Protein AF-A0A517Q1R2-F1 (afdb_monomer_lite)

InterPro domains:
  IPR011453 Domain of unknown function DUF1559 [PF07596] (28-71)
  IPR045584 Pilin-like [SSF54523] (9-63)

Organism: NCBI:txid2527978

Structure (mmCIF, N/CA/C/O backbone):
data_AF-A0A517Q1R2-F1
#
_entry.id   AF-A0A517Q1R2-F1
#
loop_
_atom_site.group_PDB
_atom_site.id
_atom_site.type_symbol
_atom_site.label_atom_id
_atom_site.label_alt_id
_atom_site.label_comp_id
_atom_site.label_asym_id
_atom_site.label_entity_id
_atom_site.label_seq_id
_atom_site.pdbx_PDB_ins_code
_atom_site.Cartn_x
_atom_site.Cartn_y
_atom_site.Cartn_z
_atom_site.occupancy
_atom_site.B_iso_or_equiv
_atom_site.auth_seq_id
_atom_site.auth_comp_id
_atom_site.auth_asym_id
_atom_site.auth_atom_id
_atom_site.pdbx_PDB_model_num
ATOM 1 N N . MET A 1 1 ? -33.154 20.818 36.394 1.00 55.25 1 MET A N 1
ATOM 2 C CA . MET A 1 1 ? -33.370 19.750 35.391 1.00 55.25 1 MET A CA 1
ATOM 3 C C . MET A 1 1 ? -32.282 19.833 34.312 1.00 55.25 1 MET A C 1
ATOM 5 O O . MET A 1 1 ? -32.587 20.144 33.172 1.00 55.25 1 MET A O 1
ATOM 9 N N . ASN A 1 2 ? -30.994 19.629 34.652 1.00 64.81 2 ASN A N 1
ATOM 10 C CA . ASN A 1 2 ? -29.885 20.024 33.751 1.00 64.81 2 ASN A CA 1
ATOM 11 C C . ASN A 1 2 ? -28.855 18.899 33.473 1.00 64.81 2 ASN A C 1
ATOM 13 O O . ASN A 1 2 ? -27.840 19.147 32.829 1.00 64.81 2 ASN A O 1
ATOM 17 N N . GLY A 1 3 ? -29.101 17.664 33.931 1.00 73.06 3 GLY A N 1
ATOM 18 C CA . GLY A 1 3 ? -28.153 16.541 33.809 1.00 73.06 3 GLY A CA 1
ATOM 19 C C . GLY A 1 3 ? -28.109 15.855 32.435 1.00 73.06 3 GLY A C 1
ATOM 20 O O . GLY A 1 3 ? -27.130 15.195 32.104 1.00 73.06 3 GLY A O 1
ATOM 21 N N . GLN A 1 4 ? -29.130 16.043 31.597 1.00 73.19 4 GLN A N 1
ATOM 22 C CA . GLN A 1 4 ? -29.270 15.333 30.315 1.00 73.19 4 GLN A CA 1
ATOM 23 C C . GLN A 1 4 ? -28.294 15.809 29.222 1.00 73.19 4 GLN A C 1
ATOM 25 O O . GLN A 1 4 ? -28.036 15.083 28.260 1.00 73.19 4 GLN A O 1
ATOM 30 N N . ARG A 1 5 ? -27.719 17.013 29.371 1.00 73.69 5 ARG A N 1
ATOM 31 C CA . ARG A 1 5 ? -26.812 17.619 28.376 1.00 73.69 5 ARG A CA 1
ATOM 32 C C . ARG A 1 5 ? -25.515 16.815 28.231 1.00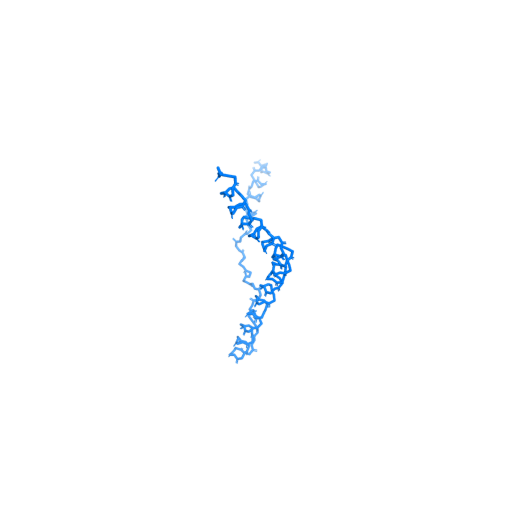 73.69 5 ARG A C 1
ATOM 34 O O . ARG A 1 5 ? -25.062 16.580 27.119 1.00 73.69 5 ARG A O 1
ATOM 41 N N . TRP A 1 6 ? -24.972 16.334 29.347 1.00 83.31 6 TRP A N 1
ATOM 42 C CA . TRP A 1 6 ? -23.729 15.557 29.391 1.00 83.31 6 TRP A CA 1
ATOM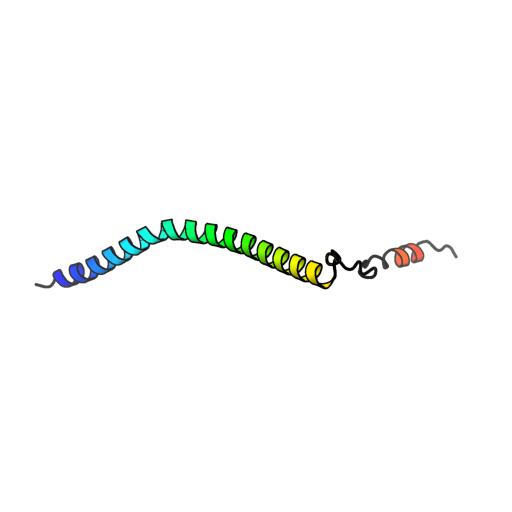 43 C C . TRP A 1 6 ? -23.901 14.159 28.798 1.00 83.31 6 TRP A C 1
ATOM 45 O O . TRP A 1 6 ? -23.044 13.689 28.060 1.00 83.31 6 TRP A O 1
ATOM 55 N N . ILE A 1 7 ? -25.046 13.529 29.063 1.00 90.06 7 ILE A N 1
ATOM 56 C CA . ILE A 1 7 ? -25.396 12.203 28.535 1.00 90.06 7 ILE A CA 1
ATOM 57 C C . ILE A 1 7 ? -25.553 12.240 27.015 1.00 90.06 7 ILE A C 1
ATOM 59 O O . ILE A 1 7 ? -25.034 11.375 26.315 1.00 90.06 7 ILE A O 1
ATOM 63 N N . THR A 1 8 ? -26.212 13.279 26.503 1.00 86.00 8 THR A N 1
ATOM 64 C CA . THR A 1 8 ? -26.453 13.434 25.063 1.00 86.00 8 THR A CA 1
ATOM 65 C C . THR A 1 8 ? -25.151 13.653 24.287 1.00 86.00 8 THR A C 1
ATOM 67 O O . THR A 1 8 ? -24.977 13.109 23.203 1.00 86.00 8 THR A O 1
ATOM 70 N N . LEU A 1 9 ? -24.203 14.409 24.846 1.00 90.06 9 LEU A N 1
ATOM 71 C CA . LEU A 1 9 ? -22.891 14.611 24.222 1.00 90.06 9 LEU A CA 1
ATOM 72 C C . LEU A 1 9 ? -21.965 13.397 24.418 1.00 90.06 9 LEU A C 1
ATOM 74 O O . LEU A 1 9 ? -21.208 13.045 23.516 1.00 90.06 9 LEU A O 1
ATOM 78 N N . GLY A 1 10 ? -22.061 12.717 25.564 1.00 91.94 10 GLY A N 1
ATOM 79 C CA . GLY A 1 10 ? -21.254 11.540 25.884 1.00 91.94 10 GLY A CA 1
ATOM 80 C C . GLY A 1 10 ? -21.568 10.327 25.008 1.00 91.94 10 GLY A C 1
ATOM 81 O O . GLY A 1 10 ? -20.647 9.647 24.559 1.00 91.94 10 GLY A O 1
ATOM 82 N N . VAL A 1 11 ? -22.846 10.076 24.699 1.00 92.94 11 VAL A N 1
ATOM 83 C CA . VAL A 1 11 ? -23.233 8.930 23.856 1.00 92.94 11 VAL A CA 1
ATOM 84 C C . VAL A 1 11 ? -22.715 9.063 22.421 1.00 92.94 11 VAL A C 1
ATOM 86 O O . VAL A 1 11 ? -22.290 8.076 21.826 1.00 92.94 11 VAL A O 1
ATOM 89 N N . VAL A 1 12 ? -22.670 10.284 21.881 1.00 93.50 12 VAL A N 1
ATOM 90 C CA . VAL A 1 12 ? -22.149 10.544 20.530 1.00 93.50 12 VAL A CA 1
ATOM 91 C C . VAL A 1 12 ? -20.665 10.199 20.444 1.00 93.50 12 VAL A C 1
ATOM 93 O O . VAL A 1 12 ? -20.247 9.483 19.535 1.00 93.50 12 VAL A O 1
ATOM 96 N N . VAL A 1 13 ? -19.869 10.652 21.414 1.00 94.19 13 VAL A N 1
ATOM 97 C CA . VAL A 1 13 ? -18.430 10.352 21.456 1.00 94.19 13 VAL A CA 1
ATOM 98 C C . VAL A 1 13 ? -18.191 8.850 21.637 1.00 94.19 13 VAL A C 1
ATOM 100 O O . VAL A 1 13 ? -17.333 8.287 20.960 1.00 94.19 13 VAL A O 1
ATOM 103 N N . LEU A 1 14 ? -18.989 8.180 22.476 1.00 94.19 14 LEU A N 1
ATOM 104 C CA . LEU A 1 14 ? -18.912 6.730 22.683 1.00 94.19 14 LEU A CA 1
ATOM 105 C C . LEU A 1 14 ? -19.111 5.949 21.371 1.00 94.19 14 LEU A C 1
ATOM 107 O O . LEU A 1 14 ? -18.336 5.043 21.064 1.00 94.19 14 LEU A O 1
ATOM 111 N N . ILE A 1 15 ? -20.120 6.323 20.580 1.00 93.31 15 ILE A N 1
ATOM 112 C CA . ILE A 1 15 ? -20.419 5.671 19.298 1.00 93.31 15 ILE A CA 1
ATOM 113 C C . ILE A 1 15 ? -19.285 5.905 18.291 1.00 93.31 15 ILE A C 1
ATOM 115 O O . ILE A 1 15 ? -18.860 4.960 17.628 1.00 93.31 15 ILE A O 1
ATOM 119 N N . ILE A 1 16 ? -18.743 7.126 18.203 1.00 93.06 16 ILE A N 1
ATOM 120 C CA . ILE A 1 16 ? -17.624 7.435 17.294 1.00 93.06 16 ILE A CA 1
ATOM 121 C C . ILE A 1 16 ? -16.389 6.589 17.639 1.00 93.06 16 ILE A C 1
ATOM 123 O O . ILE A 1 16 ? -15.759 6.022 16.744 1.00 93.06 16 ILE A O 1
ATOM 127 N N . LEU A 1 17 ? -16.059 6.455 18.926 1.00 93.31 17 LEU A N 1
ATOM 128 C CA . LEU A 1 17 ? -14.922 5.644 19.370 1.00 93.31 17 LEU A CA 1
ATOM 129 C C . LEU A 1 17 ? -15.116 4.156 19.053 1.00 93.31 17 LEU A C 1
ATOM 131 O O . LEU A 1 17 ? -14.166 3.509 18.617 1.00 93.31 17 LEU A O 1
ATOM 135 N N . LEU A 1 18 ? -16.335 3.626 19.199 1.00 91.00 18 LEU A N 1
ATOM 136 C CA . LEU A 1 18 ? -16.654 2.238 18.849 1.00 91.00 18 LEU A CA 1
ATOM 137 C C . LEU A 1 18 ? -16.485 1.969 17.344 1.00 91.00 18 LEU A C 1
ATOM 139 O O . LEU A 1 18 ? -15.908 0.952 16.956 1.00 91.00 18 LEU A O 1
ATOM 143 N N . LEU A 1 19 ? -16.935 2.900 16.497 1.00 93.38 19 LEU A N 1
ATOM 144 C CA . LEU A 1 19 ? -16.781 2.807 15.041 1.00 93.38 19 LEU A CA 1
ATOM 145 C C . LEU A 1 19 ? -15.300 2.802 14.626 1.00 93.38 19 LEU A C 1
ATOM 147 O O . LEU A 1 19 ? -14.892 1.992 13.792 1.00 93.38 19 LEU A O 1
ATOM 151 N N . ILE A 1 20 ? -14.478 3.663 15.235 1.00 89.69 20 ILE A N 1
ATOM 152 C CA . ILE A 1 20 ? -13.034 3.731 14.952 1.00 89.69 20 ILE A CA 1
ATOM 153 C C . ILE A 1 20 ? -12.302 2.496 15.497 1.00 89.69 20 ILE A C 1
ATOM 15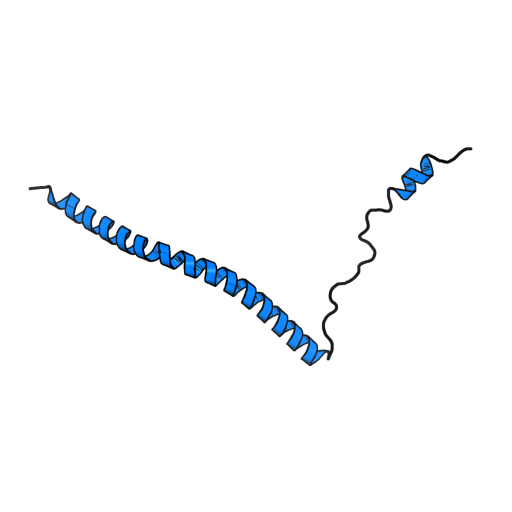5 O O . ILE A 1 20 ? -11.419 1.957 14.825 1.00 89.69 20 ILE A O 1
ATOM 159 N N . ALA A 1 21 ? -12.678 2.015 16.684 1.00 87.44 21 ALA A N 1
ATOM 160 C CA . ALA A 1 21 ? -12.085 0.831 17.302 1.00 87.44 21 ALA A CA 1
ATOM 161 C C . ALA A 1 21 ? -12.287 -0.433 16.453 1.00 87.44 21 ALA A C 1
ATOM 163 O O . ALA A 1 21 ? -11.380 -1.259 16.375 1.00 87.44 21 ALA A O 1
ATOM 164 N N . LEU A 1 22 ? -13.424 -0.562 15.763 1.00 84.00 22 LEU A N 1
ATOM 165 C CA . LEU A 1 22 ? -13.673 -1.671 14.840 1.00 84.00 22 LEU A CA 1
ATOM 166 C C . LEU A 1 22 ? -12.895 -1.529 13.517 1.00 84.00 22 LEU A C 1
ATOM 168 O O . LEU A 1 22 ? -12.543 -2.528 12.892 1.00 84.00 22 LEU A O 1
ATOM 172 N N . ALA A 1 23 ? -12.573 -0.299 13.106 1.00 82.19 23 ALA A N 1
ATOM 173 C CA . ALA A 1 23 ? -11.792 -0.032 11.899 1.00 82.19 23 ALA A CA 1
ATOM 174 C C . ALA A 1 23 ? -10.281 -0.284 12.092 1.00 82.19 23 ALA A C 1
ATOM 176 O O . ALA A 1 23 ? -9.617 -0.789 11.186 1.00 82.19 23 ALA A O 1
ATOM 177 N N . MET A 1 24 ? -9.724 0.014 13.271 1.00 77.19 24 MET A N 1
ATOM 178 C CA . MET A 1 24 ? -8.287 -0.131 13.558 1.00 77.19 24 MET A CA 1
ATOM 179 C C . MET A 1 24 ? -7.684 -1.544 13.344 1.00 77.19 24 MET A C 1
ATOM 181 O O . MET A 1 24 ? -6.574 -1.622 12.803 1.00 77.19 24 MET A O 1
ATOM 185 N N . PRO A 1 25 ? -8.354 -2.667 13.683 1.00 69.94 25 PRO A N 1
ATOM 186 C CA . PRO A 1 25 ? -7.849 -4.005 13.355 1.00 69.94 25 PRO A CA 1
ATOM 187 C C . PRO A 1 25 ? -7.868 -4.302 11.845 1.00 69.94 25 PRO A C 1
ATOM 189 O O . PRO A 1 25 ? -6.987 -5.001 11.345 1.00 69.94 25 PRO A O 1
ATOM 192 N N . ALA A 1 26 ? -8.806 -3.729 11.084 1.00 75.56 26 ALA A N 1
ATOM 193 C CA . ALA A 1 26 ? -8.885 -3.913 9.631 1.00 75.56 26 ALA A CA 1
ATOM 194 C C . ALA A 1 26 ? -7.805 -3.117 8.865 1.00 75.56 26 ALA A C 1
ATOM 196 O O . ALA A 1 26 ? -7.319 -3.555 7.819 1.00 75.56 26 ALA A O 1
ATOM 197 N N . ILE A 1 27 ? -7.364 -1.976 9.406 1.00 72.88 27 ILE A N 1
ATOM 198 C CA . ILE A 1 27 ? -6.342 -1.109 8.787 1.00 72.88 27 ILE A CA 1
ATOM 199 C C . ILE A 1 27 ? -4.973 -1.807 8.678 1.00 72.88 27 ILE A C 1
ATOM 201 O O . ILE A 1 27 ? -4.203 -1.532 7.756 1.00 72.88 27 ILE A O 1
ATOM 205 N N . GLN A 1 28 ? -4.665 -2.743 9.575 1.00 67.56 28 GLN A N 1
ATOM 206 C CA . GLN A 1 28 ? -3.395 -3.481 9.562 1.00 67.56 28 GLN A CA 1
ATOM 207 C C . GLN A 1 28 ? -3.313 -4.434 8.368 1.00 67.56 28 GLN A C 1
ATOM 209 O O . GLN A 1 28 ? -2.323 -4.416 7.635 1.00 67.56 28 GLN A O 1
ATOM 214 N N . GLN A 1 29 ? -4.403 -5.154 8.089 1.00 70.06 29 GLN A N 1
ATOM 215 C CA . GLN A 1 29 ? -4.501 -6.018 6.913 1.00 70.06 29 GLN A CA 1
ATOM 216 C C . GLN A 1 29 ? -4.382 -5.206 5.620 1.00 70.06 29 GLN A C 1
ATOM 218 O O . GLN A 1 29 ? -3.663 -5.602 4.704 1.00 70.06 29 GLN A O 1
ATOM 223 N N . ALA A 1 30 ? -5.009 -4.026 5.563 1.00 71.19 30 ALA A N 1
ATOM 224 C CA . ALA A 1 30 ? -4.889 -3.121 4.422 1.00 71.19 30 ALA A CA 1
ATOM 225 C C . ALA A 1 30 ? -3.454 -2.592 4.238 1.00 71.19 30 ALA A C 1
ATOM 227 O O . ALA A 1 30 ? -2.962 -2.519 3.111 1.00 71.19 30 ALA A O 1
ATOM 228 N N . ARG A 1 31 ? -2.744 -2.267 5.327 1.00 79.31 31 ARG A N 1
ATOM 229 C CA . ARG A 1 31 ? -1.350 -1.794 5.279 1.00 79.31 31 ARG A CA 1
ATOM 230 C C . ARG A 1 31 ? -0.392 -2.884 4.798 1.00 79.31 31 ARG A C 1
ATOM 232 O O . ARG A 1 31 ? 0.496 -2.615 3.986 1.00 79.31 31 ARG A O 1
ATOM 239 N N . GLU A 1 32 ? -0.559 -4.105 5.288 1.00 78.62 32 GLU A N 1
ATOM 240 C CA . GLU A 1 32 ? 0.266 -5.254 4.905 1.00 78.62 32 GLU A CA 1
ATOM 241 C C . GLU A 1 32 ? -0.026 -5.706 3.470 1.00 78.62 32 GLU A C 1
ATOM 243 O O . GLU A 1 32 ? 0.905 -5.928 2.686 1.00 78.62 32 GLU A O 1
ATOM 248 N N . ALA A 1 33 ? -1.304 -5.731 3.080 1.00 74.00 33 ALA A N 1
ATOM 249 C CA . ALA A 1 33 ? -1.716 -5.945 1.699 1.00 74.00 33 ALA A CA 1
ATOM 250 C C . ALA A 1 33 ? -1.145 -4.866 0.770 1.00 74.00 33 ALA A C 1
ATOM 252 O O . ALA A 1 33 ? -0.597 -5.213 -0.273 1.00 74.00 33 ALA A O 1
ATOM 253 N N . ALA A 1 34 ? -1.168 -3.588 1.163 1.00 72.75 34 ALA A N 1
ATOM 254 C CA . ALA A 1 34 ? -0.615 -2.493 0.368 1.00 72.75 34 ALA A CA 1
ATOM 255 C C . ALA A 1 34 ? 0.898 -2.640 0.146 1.00 72.75 34 ALA A C 1
ATOM 257 O O . ALA A 1 34 ? 1.359 -2.517 -0.986 1.00 72.75 34 ALA A O 1
ATOM 258 N N . ARG A 1 35 ? 1.680 -2.990 1.178 1.00 77.56 35 ARG A N 1
ATOM 259 C CA . ARG A 1 35 ? 3.128 -3.244 1.019 1.00 77.56 35 ARG A CA 1
ATOM 260 C C . ARG A 1 35 ? 3.402 -4.395 0.052 1.00 77.56 35 ARG A C 1
ATOM 262 O O . ARG A 1 35 ? 4.258 -4.280 -0.829 1.00 77.56 35 ARG A O 1
ATOM 269 N N . ARG A 1 36 ? 2.644 -5.489 0.182 1.00 79.69 36 ARG A N 1
ATOM 270 C CA . ARG A 1 36 ? 2.740 -6.639 -0.727 1.00 79.69 36 ARG A CA 1
ATOM 271 C C . ARG A 1 36 ? 2.312 -6.269 -2.149 1.00 79.69 36 ARG A C 1
ATOM 273 O O . ARG A 1 36 ? 2.904 -6.754 -3.111 1.00 79.69 36 ARG A O 1
ATOM 280 N N . GLN 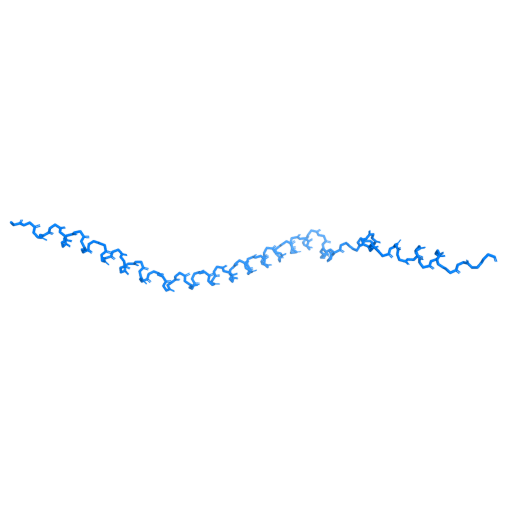A 1 37 ? 1.308 -5.412 -2.287 1.00 80.88 37 GLN A N 1
ATOM 281 C CA . GLN A 1 37 ? 0.771 -4.968 -3.567 1.00 80.88 37 GLN A CA 1
ATOM 282 C C . GLN A 1 37 ? 1.729 -4.023 -4.290 1.00 80.88 37 GLN A C 1
ATOM 284 O O . GLN A 1 37 ? 1.943 -4.207 -5.483 1.00 80.88 37 GLN A O 1
ATOM 289 N N . THR A 1 38 ? 2.387 -3.103 -3.583 1.00 84.69 38 THR A N 1
ATOM 290 C CA . THR A 1 38 ? 3.422 -2.232 -4.158 1.00 84.69 38 THR A CA 1
ATOM 291 C C . THR A 1 38 ? 4.587 -3.047 -4.708 1.00 84.69 38 THR A C 1
ATOM 293 O O . THR A 1 38 ? 4.944 -2.886 -5.870 1.00 84.69 38 THR A O 1
ATOM 296 N N . SER A 1 39 ? 5.135 -3.986 -3.928 1.00 87.81 39 SER A N 1
ATOM 297 C CA . SER A 1 39 ? 6.228 -4.850 -4.402 1.00 87.81 39 SER A CA 1
ATOM 298 C C . SER A 1 39 ? 5.821 -5.668 -5.635 1.00 87.81 39 SER A C 1
ATOM 300 O O . SER A 1 39 ? 6.534 -5.675 -6.639 1.00 87.81 39 SER A O 1
ATOM 302 N N . LYS A 1 40 ? 4.632 -6.288 -5.613 1.00 87.56 40 LYS A N 1
ATOM 303 C CA . LYS A 1 40 ? 4.098 -7.028 -6.767 1.00 87.56 40 LYS A CA 1
ATOM 304 C C . LYS A 1 40 ? 3.877 -6.134 -7.989 1.00 87.56 40 LYS A C 1
ATOM 306 O O . LYS A 1 40 ? 4.147 -6.565 -9.104 1.00 87.56 40 LYS A O 1
ATOM 311 N N . ASN A 1 41 ? 3.387 -4.914 -7.802 1.00 86.81 41 ASN A N 1
ATOM 312 C CA . ASN A 1 41 ? 3.136 -3.986 -8.900 1.00 86.81 41 ASN A CA 1
ATOM 313 C C . ASN A 1 41 ? 4.436 -3.470 -9.517 1.00 86.81 41 ASN A C 1
ATOM 315 O O . ASN A 1 41 ? 4.527 -3.418 -10.739 1.00 86.81 41 ASN A O 1
ATOM 319 N N . ASN A 1 42 ? 5.455 -3.187 -8.706 1.00 89.06 42 ASN A N 1
ATOM 320 C CA . ASN A 1 42 ? 6.775 -2.798 -9.201 1.00 89.06 42 ASN A CA 1
ATOM 321 C C . ASN A 1 42 ? 7.378 -3.904 -10.083 1.00 89.06 42 ASN A C 1
ATOM 323 O O . ASN A 1 42 ? 7.850 -3.630 -11.182 1.00 89.06 42 ASN A O 1
ATOM 327 N N . LEU A 1 43 ? 7.290 -5.171 -9.655 1.00 90.00 43 LEU A N 1
ATOM 328 C CA . LEU A 1 43 ? 7.753 -6.310 -10.459 1.00 90.00 43 LEU A CA 1
ATOM 329 C C . LEU A 1 43 ? 6.951 -6.478 -11.756 1.00 90.00 43 LEU A C 1
ATOM 331 O O . LEU A 1 43 ? 7.533 -6.747 -12.803 1.00 90.00 43 LEU A O 1
ATOM 335 N N . LYS A 1 44 ? 5.628 -6.276 -11.715 1.00 90.50 44 LYS A N 1
ATOM 336 C CA . LYS A 1 44 ? 4.788 -6.275 -12.925 1.00 90.50 44 LYS A CA 1
ATOM 337 C C . LYS A 1 44 ? 5.184 -5.166 -13.901 1.00 90.50 44 LYS A C 1
ATOM 339 O O . LYS A 1 44 ? 5.223 -5.419 -15.098 1.00 90.50 44 LYS A O 1
ATOM 344 N N . GLN A 1 45 ? 5.491 -3.966 -13.406 1.00 91.56 45 GLN A N 1
ATOM 345 C CA . GLN A 1 45 ? 5.947 -2.849 -14.240 1.00 91.56 45 GLN A CA 1
ATOM 346 C C . GLN A 1 45 ? 7.303 -3.145 -14.890 1.00 91.56 45 GLN A C 1
ATOM 348 O O . GLN A 1 45 ? 7.462 -2.903 -16.083 1.00 91.56 45 GLN A O 1
ATOM 353 N N . ILE A 1 46 ? 8.245 -3.733 -14.144 1.00 91.50 46 ILE A N 1
ATOM 354 C CA . ILE A 1 46 ? 9.539 -4.174 -14.689 1.00 91.50 46 ILE A CA 1
ATOM 355 C C . ILE A 1 46 ? 9.332 -5.260 -15.752 1.00 91.50 46 ILE A C 1
ATOM 357 O O . ILE A 1 46 ? 9.894 -5.163 -16.837 1.00 91.50 46 ILE A O 1
ATOM 361 N N . GLY A 1 47 ? 8.496 -6.266 -15.482 1.00 91.31 47 GLY A N 1
ATOM 362 C CA . GLY A 1 47 ? 8.193 -7.330 -16.442 1.00 91.31 47 GLY A CA 1
ATOM 363 C C . GLY A 1 47 ? 7.546 -6.808 -17.727 1.00 91.31 47 GLY A C 1
ATOM 364 O O . GLY A 1 47 ? 7.943 -7.216 -18.813 1.00 91.31 47 GLY A O 1
ATOM 365 N N . LEU A 1 48 ? 6.610 -5.862 -17.616 1.00 93.25 48 LEU A N 1
ATOM 366 C CA . LEU A 1 48 ? 5.999 -5.204 -18.772 1.00 93.25 48 LEU A CA 1
ATOM 367 C C . LEU A 1 48 ? 7.031 -4.400 -19.575 1.00 93.25 48 LEU A C 1
ATOM 369 O O . LEU A 1 48 ? 7.052 -4.484 -20.797 1.00 93.25 48 LEU A O 1
ATOM 373 N N . ALA A 1 49 ? 7.916 -3.663 -18.900 1.00 89.38 49 ALA A N 1
ATOM 374 C CA . ALA A 1 49 ? 8.987 -2.918 -19.556 1.00 89.38 49 ALA A CA 1
ATOM 375 C C . ALA A 1 49 ? 9.969 -3.845 -20.292 1.00 89.38 49 ALA A C 1
ATOM 377 O O . ALA A 1 49 ? 10.335 -3.566 -21.432 1.00 89.38 49 ALA A O 1
ATOM 378 N N . LEU A 1 50 ? 10.352 -4.967 -19.674 1.00 91.00 50 LEU A N 1
ATOM 379 C CA . LEU A 1 50 ? 11.200 -5.989 -20.292 1.00 91.00 50 LEU A CA 1
ATOM 380 C C . LEU A 1 50 ? 10.518 -6.647 -21.492 1.00 91.00 50 LEU A C 1
ATOM 382 O O . LEU A 1 50 ? 11.166 -6.859 -22.512 1.00 91.00 50 LEU A O 1
ATOM 386 N N . HIS A 1 51 ? 9.223 -6.948 -21.382 1.00 92.00 51 HIS A N 1
ATOM 387 C CA . HIS A 1 51 ? 8.450 -7.536 -22.471 1.00 92.00 51 HIS A CA 1
ATOM 388 C C . HIS A 1 51 ? 8.338 -6.575 -23.659 1.00 92.00 51 HIS A C 1
ATOM 390 O O . HIS A 1 51 ? 8.650 -6.969 -24.775 1.00 92.00 51 HIS A O 1
ATOM 396 N N . ASN A 1 52 ? 8.010 -5.302 -23.411 1.00 90.19 52 ASN A N 1
ATOM 397 C CA . ASN A 1 52 ? 7.968 -4.265 -24.447 1.00 90.19 52 ASN A CA 1
ATOM 398 C C . ASN A 1 52 ? 9.341 -4.053 -25.108 1.00 90.19 52 ASN A C 1
ATOM 400 O O . ASN A 1 52 ? 9.427 -3.844 -26.313 1.00 90.19 52 ASN A O 1
ATOM 404 N N . TYR A 1 53 ? 10.428 -4.108 -24.332 1.00 89.00 53 TYR A N 1
ATOM 405 C CA . TYR A 1 53 ? 11.782 -3.989 -24.871 1.00 89.00 53 TYR A CA 1
ATOM 406 C C . TYR A 1 53 ? 12.152 -5.200 -25.738 1.00 89.00 53 TYR A C 1
ATOM 408 O O . TYR A 1 53 ? 12.686 -5.034 -26.830 1.00 89.00 53 TYR A O 1
ATOM 416 N N . HIS A 1 54 ? 11.817 -6.409 -25.291 1.00 89.50 54 HIS A N 1
ATOM 417 C CA . HIS A 1 54 ? 12.047 -7.629 -26.059 1.00 89.50 54 HIS A CA 1
ATOM 418 C C . HIS A 1 54 ? 11.205 -7.679 -27.345 1.00 89.50 54 HIS A C 1
ATOM 420 O O . HIS A 1 54 ? 11.694 -8.156 -28.361 1.00 89.50 54 HIS A O 1
ATOM 426 N N . ASP A 1 55 ? 9.972 -7.168 -27.330 1.00 90.69 55 ASP A N 1
ATOM 427 C CA . ASP A 1 55 ? 9.110 -7.089 -28.519 1.00 90.69 55 ASP A CA 1
ATOM 428 C C . ASP A 1 55 ? 9.718 -6.193 -29.617 1.00 90.69 55 ASP A C 1
ATOM 430 O O . ASP A 1 55 ? 9.676 -6.520 -30.799 1.00 90.69 55 ASP A O 1
ATOM 434 N N . ILE A 1 56 ? 10.368 -5.092 -29.221 1.00 90.62 56 ILE A N 1
ATOM 435 C CA . ILE A 1 56 ? 10.963 -4.119 -30.153 1.00 90.62 56 ILE A CA 1
ATOM 436 C C . ILE A 1 56 ? 12.394 -4.500 -30.564 1.00 90.62 56 ILE A C 1
ATOM 438 O O . ILE A 1 56 ? 12.761 -4.365 -31.730 1.00 90.62 56 ILE A O 1
ATOM 442 N N . TYR A 1 57 ? 13.225 -4.936 -29.615 1.00 88.69 57 TYR A N 1
ATOM 443 C CA . TYR A 1 57 ? 14.670 -5.113 -29.812 1.00 88.69 57 TYR A CA 1
ATOM 444 C C . TYR A 1 57 ? 15.109 -6.581 -29.888 1.00 88.69 57 TYR A C 1
ATOM 446 O O . TYR A 1 57 ? 16.293 -6.841 -30.099 1.00 88.69 57 TYR A O 1
ATOM 454 N N . ALA A 1 58 ? 14.185 -7.538 -29.710 1.00 90.69 58 ALA A N 1
ATOM 455 C CA . ALA A 1 58 ? 14.441 -8.987 -29.689 1.00 90.69 58 ALA A CA 1
ATOM 456 C C . ALA A 1 58 ? 15.576 -9.420 -28.736 1.00 90.69 58 ALA A C 1
ATOM 458 O O . ALA A 1 58 ? 16.155 -10.497 -28.869 1.00 90.69 58 ALA A O 1
ATOM 459 N N . CYS A 1 59 ? 15.914 -8.572 -27.766 1.00 84.44 59 CYS A N 1
ATOM 460 C CA . CYS A 1 59 ? 16.935 -8.807 -26.758 1.00 84.44 59 CYS A CA 1
ATOM 461 C C . CYS A 1 59 ? 16.470 -8.204 -25.428 1.00 84.44 59 CYS A C 1
ATOM 463 O O . CYS A 1 59 ? 15.566 -7.374 -25.406 1.00 84.44 59 CYS A O 1
ATOM 465 N N . PHE A 1 60 ? 17.044 -8.637 -24.306 1.00 87.38 60 PHE A N 1
ATOM 466 C CA . PHE A 1 60 ? 16.770 -8.045 -22.992 1.00 87.38 60 PHE A CA 1
ATOM 467 C C . PHE A 1 60 ? 17.746 -6.893 -22.700 1.00 87.38 60 PHE A C 1
ATOM 469 O O . PHE A 1 60 ? 18.874 -6.917 -23.198 1.00 87.38 60 PHE A O 1
ATOM 476 N N . PRO A 1 61 ? 17.355 -5.887 -21.893 1.00 82.50 61 PRO A N 1
ATOM 477 C CA . PRO A 1 61 ? 18.213 -4.744 -21.612 1.00 82.50 61 PRO A CA 1
ATOM 478 C C . PRO A 1 61 ? 19.469 -5.157 -20.819 1.00 82.50 61 PRO A C 1
ATOM 480 O O . PRO A 1 61 ? 19.405 -6.067 -19.986 1.00 82.50 61 PRO A O 1
ATOM 483 N N . PRO A 1 62 ? 20.613 -4.480 -21.033 1.00 82.06 62 PRO A N 1
ATOM 484 C CA . PRO A 1 62 ? 21.855 -4.766 -20.319 1.00 82.06 62 PRO A CA 1
ATOM 485 C C . PRO A 1 62 ? 21.703 -4.492 -18.813 1.00 82.06 62 PRO A C 1
ATOM 487 O O . PRO A 1 62 ? 21.309 -3.401 -18.407 1.00 82.06 62 PRO A O 1
ATOM 490 N N . GLY A 1 63 ? 22.054 -5.474 -17.972 1.00 78.00 63 GLY A N 1
ATOM 491 C CA . GLY A 1 63 ? 21.862 -5.464 -16.508 1.00 78.00 63 GLY A CA 1
ATOM 492 C C . GLY A 1 63 ? 22.745 -4.494 -15.707 1.00 78.00 63 GLY A C 1
ATOM 493 O O . GLY A 1 63 ? 22.856 -4.618 -14.490 1.00 78.00 63 GLY A O 1
ATOM 494 N N . GLY A 1 64 ? 23.386 -3.541 -16.377 1.00 76.06 64 GLY A N 1
ATOM 495 C CA . GLY A 1 64 ? 24.280 -2.556 -15.787 1.00 76.06 64 GLY A CA 1
ATOM 496 C C . GLY A 1 64 ? 25.351 -2.127 -16.781 1.00 76.06 64 GLY A C 1
ATOM 497 O O . GLY A 1 64 ? 25.923 -2.948 -17.495 1.00 76.06 64 GLY A O 1
ATOM 498 N N . HIS A 1 65 ? 25.651 -0.832 -16.816 1.00 70.56 65 HIS A N 1
ATOM 499 C CA . HIS A 1 65 ? 26.852 -0.347 -1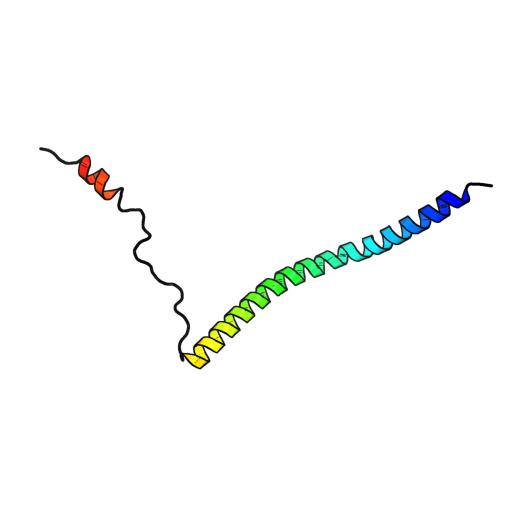7.481 1.00 70.56 65 HIS A CA 1
ATOM 500 C C . HIS A 1 65 ? 28.018 -0.510 -16.506 1.00 70.56 65 HIS A C 1
ATOM 502 O O . HIS A 1 65 ? 28.074 0.170 -15.481 1.00 70.56 65 HIS A O 1
ATOM 508 N N . HIS A 1 66 ? 28.948 -1.418 -16.807 1.00 68.12 66 HIS A N 1
ATOM 509 C CA . HIS A 1 66 ? 30.255 -1.407 -16.163 1.00 68.12 66 HIS A CA 1
ATOM 510 C C . HIS A 1 66 ? 30.950 -0.111 -16.593 1.00 68.12 66 HIS A C 1
ATOM 512 O O . HIS A 1 66 ? 31.506 -0.039 -17.683 1.00 68.12 66 HIS A O 1
ATOM 518 N N . SER A 1 67 ? 30.834 0.949 -15.790 1.00 69.75 67 SER A N 1
ATOM 519 C CA . SER A 1 67 ? 31.646 2.155 -15.946 1.00 69.75 67 SER A CA 1
ATOM 520 C C . SER A 1 67 ? 32.997 1.884 -15.282 1.00 69.75 67 SER A C 1
ATOM 522 O O . SER A 1 67 ? 33.055 1.886 -14.050 1.00 69.75 67 SER A O 1
ATOM 524 N N . PRO A 1 68 ? 34.089 1.672 -16.036 1.00 65.88 68 PRO A N 1
ATOM 525 C CA . PRO A 1 68 ? 35.381 1.268 -15.475 1.00 65.88 68 PRO A CA 1
ATOM 526 C C . PRO A 1 68 ? 36.123 2.399 -14.723 1.00 65.88 68 PRO A C 1
ATOM 528 O O . PRO A 1 68 ? 37.334 2.344 -14.568 1.00 65.88 68 PRO A O 1
ATOM 531 N N . GLY A 1 69 ? 35.430 3.439 -14.239 1.00 64.62 69 GLY A N 1
ATOM 532 C CA . GLY A 1 69 ? 36.046 4.684 -13.754 1.00 64.62 69 GLY A CA 1
ATOM 533 C C . GLY A 1 69 ? 35.657 5.134 -12.343 1.00 64.62 69 GLY A C 1
ATOM 534 O O . GLY A 1 69 ? 35.881 6.290 -12.006 1.00 64.62 69 GLY A O 1
ATOM 535 N N . ARG A 1 70 ? 35.044 4.277 -11.515 1.00 64.50 70 ARG A N 1
ATOM 536 C CA . ARG A 1 70 ? 34.610 4.637 -10.142 1.00 64.50 70 ARG A CA 1
ATOM 537 C C . ARG A 1 70 ? 35.409 3.973 -9.020 1.00 64.50 70 ARG A C 1
ATOM 539 O O . ARG A 1 70 ? 34.990 4.007 -7.868 1.00 64.50 70 ARG A O 1
ATOM 546 N N . ASN A 1 71 ? 36.560 3.394 -9.336 1.00 61.81 71 ASN A N 1
ATOM 547 C CA . ASN A 1 71 ? 37.444 2.824 -8.329 1.00 61.81 71 ASN A CA 1
ATOM 548 C C . ASN A 1 71 ? 38.412 3.921 -7.871 1.00 61.81 71 ASN A C 1
ATOM 550 O O . ASN A 1 71 ? 39.459 4.117 -8.478 1.00 61.81 71 ASN A O 1
ATOM 554 N N . GLY A 1 72 ? 38.063 4.649 -6.807 1.00 61.03 72 GLY A N 1
ATOM 555 C CA . GLY A 1 72 ? 38.919 5.649 -6.147 1.00 61.03 72 GLY A CA 1
ATOM 556 C C . GLY A 1 72 ? 40.147 5.060 -5.436 1.00 61.03 72 GLY A C 1
ATOM 557 O O . GLY A 1 72 ? 40.527 5.545 -4.378 1.00 61.03 72 GLY A O 1
ATOM 558 N N . HIS A 1 73 ? 40.735 3.997 -5.988 1.00 57.62 73 HIS A N 1
ATOM 559 C CA . HIS A 1 73 ? 41.872 3.274 -5.423 1.00 57.62 73 HIS A CA 1
ATOM 560 C C . HIS A 1 73 ? 43.222 3.687 -6.030 1.00 57.62 73 HIS A C 1
ATOM 562 O O . HIS A 1 73 ? 44.239 3.189 -5.571 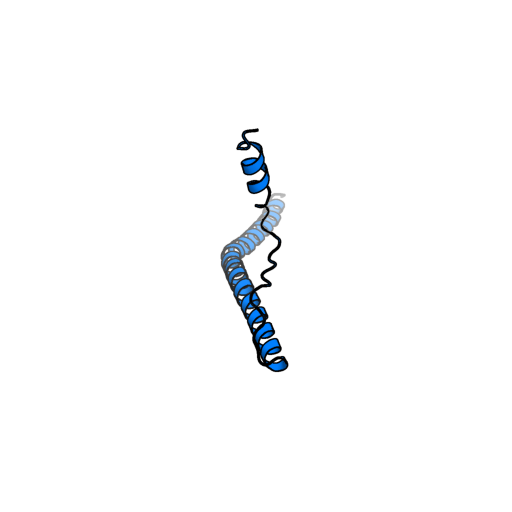1.00 57.62 73 HIS A O 1
ATOM 568 N N . ALA A 1 74 ? 43.225 4.619 -6.993 1.00 59.19 74 ALA A N 1
ATOM 569 C CA . ALA A 1 74 ? 44.411 5.171 -7.665 1.00 59.19 74 ALA A CA 1
ATOM 570 C C . ALA A 1 74 ? 45.201 6.196 -6.815 1.00 59.19 74 ALA A C 1
ATOM 572 O O . ALA A 1 74 ? 45.857 7.078 -7.350 1.00 59.19 74 ALA A O 1
ATOM 573 N N . ARG A 1 75 ? 45.032 6.181 -5.486 1.00 58.62 75 ARG A N 1
ATOM 574 C CA . ARG A 1 75 ? 45.733 7.091 -4.560 1.00 58.62 75 ARG A CA 1
ATOM 575 C C . ARG A 1 75 ? 46.694 6.346 -3.632 1.00 58.62 75 ARG A C 1
ATOM 577 O O . ARG A 1 75 ? 47.560 6.968 -3.030 1.00 58.62 75 ARG A O 1
ATOM 584 N N . LEU A 1 76 ? 46.537 5.030 -3.483 1.00 69.06 76 LEU A N 1
ATOM 585 C CA . LEU A 1 76 ? 47.355 4.241 -2.553 1.00 69.06 76 LEU A CA 1
ATOM 586 C C . LEU A 1 76 ? 48.621 3.685 -3.225 1.00 69.06 76 LEU A C 1
ATOM 588 O O . LEU A 1 76 ? 49.587 3.357 -2.545 1.00 69.06 76 LEU A O 1
ATOM 592 N N . ASP A 1 77 ? 48.622 3.622 -4.552 1.00 61.69 77 ASP A N 1
ATOM 593 C CA . ASP A 1 77 ? 49.731 3.278 -5.438 1.00 61.69 77 ASP A CA 1
ATOM 594 C C . ASP A 1 77 ? 50.773 4.407 -5.539 1.00 61.69 77 ASP A C 1
ATOM 596 O O . ASP A 1 77 ? 51.970 4.130 -5.448 1.00 61.69 77 ASP A O 1
ATOM 600 N N . ASP A 1 78 ? 50.342 5.672 -5.600 1.00 65.62 78 ASP A N 1
ATOM 601 C CA . ASP A 1 78 ? 51.253 6.830 -5.609 1.00 65.62 78 ASP A CA 1
ATOM 602 C C . ASP A 1 78 ? 51.987 7.021 -4.266 1.00 65.62 78 ASP A C 1
ATOM 604 O O . ASP A 1 78 ? 53.172 7.359 -4.235 1.00 65.62 78 ASP A O 1
ATOM 608 N N . GLU A 1 79 ? 51.312 6.769 -3.138 1.00 65.12 79 GLU A N 1
ATOM 609 C CA . GLU A 1 79 ? 51.902 6.945 -1.801 1.00 65.12 79 GLU A CA 1
ATOM 610 C C . GLU A 1 79 ? 52.894 5.822 -1.445 1.00 65.12 79 GLU A C 1
ATOM 612 O O . GLU A 1 79 ? 53.943 6.084 -0.853 1.00 65.12 79 GLU A O 1
ATOM 617 N N . TYR A 1 80 ? 52.636 4.583 -1.885 1.00 62.22 80 TYR A N 1
ATOM 618 C CA . TYR A 1 80 ? 53.573 3.465 -1.710 1.00 62.22 80 TYR A CA 1
ATOM 619 C C . TYR A 1 80 ? 54.871 3.672 -2.512 1.00 62.22 80 TYR A C 1
ATOM 621 O O . TYR A 1 80 ? 55.957 3.318 -2.047 1.00 62.22 80 TYR A O 1
ATOM 629 N N . HIS A 1 81 ? 54.779 4.304 -3.689 1.00 59.94 81 HIS A N 1
ATOM 630 C CA . HIS A 1 81 ? 55.939 4.633 -4.522 1.00 59.94 81 HIS A CA 1
ATOM 631 C C . HIS A 1 81 ? 56.811 5.772 -3.962 1.00 59.94 81 HIS A C 1
ATOM 633 O O . HIS A 1 81 ? 58.006 5.810 -4.261 1.00 59.94 81 HIS A O 1
ATOM 639 N N . ALA A 1 82 ? 56.259 6.671 -3.139 1.00 63.53 82 ALA A N 1
ATOM 640 C CA . ALA A 1 82 ? 57.000 7.798 -2.565 1.00 63.53 82 ALA A CA 1
ATOM 641 C C . ALA A 1 82 ? 57.877 7.417 -1.354 1.00 63.53 82 ALA A C 1
ATOM 643 O O . ALA A 1 82 ? 58.894 8.061 -1.113 1.00 63.53 82 ALA A O 1
ATOM 644 N N . VAL A 1 83 ? 57.515 6.370 -0.604 1.00 68.06 83 VAL A N 1
ATOM 645 C CA . VAL A 1 83 ? 58.233 5.954 0.621 1.00 68.06 83 VAL A CA 1
ATOM 646 C C . VAL A 1 83 ? 59.448 5.060 0.325 1.00 68.06 83 VAL A C 1
ATOM 648 O O . VAL A 1 83 ? 60.396 5.032 1.105 1.00 68.06 83 VAL A O 1
ATOM 651 N N . PHE A 1 84 ? 59.450 4.340 -0.802 1.00 74.12 84 PHE A N 1
ATOM 652 C CA . PHE A 1 84 ? 60.416 3.267 -1.093 1.00 74.12 84 PHE A CA 1
ATOM 653 C C . PHE A 1 84 ? 61.487 3.612 -2.145 1.00 74.12 84 PHE A C 1
ATOM 655 O O . PHE A 1 84 ? 62.014 2.710 -2.798 1.00 74.12 84 PHE A O 1
ATOM 662 N N . LYS A 1 85 ? 61.841 4.892 -2.329 1.00 61.25 85 LYS A N 1
ATOM 663 C CA . LYS A 1 85 ? 62.928 5.278 -3.244 1.00 61.25 85 LYS A CA 1
ATOM 664 C C . LYS A 1 85 ? 64.245 5.513 -2.478 1.00 61.25 85 LYS A C 1
ATOM 666 O O . LYS A 1 85 ? 64.370 6.561 -1.856 1.00 61.25 85 LYS A O 1
ATOM 671 N N . PRO A 1 86 ? 65.223 4.586 -2.511 1.00 62.22 86 PRO A N 1
ATOM 672 C CA . PRO A 1 86 ? 66.605 4.915 -2.183 1.00 62.22 86 PRO A CA 1
ATOM 673 C C . PRO A 1 86 ? 67.213 5.710 -3.348 1.00 62.22 86 PRO A C 1
ATOM 675 O O . PRO A 1 86 ? 67.042 5.345 -4.515 1.00 62.22 86 PRO A O 1
ATOM 678 N N . GLU A 1 87 ? 67.859 6.821 -3.012 1.00 67.12 87 GLU A N 1
ATOM 679 C CA . GLU A 1 87 ? 68.654 7.670 -3.908 1.00 67.12 87 GLU A CA 1
ATOM 680 C C . GLU A 1 87 ? 70.039 7.100 -4.230 1.00 67.12 87 GLU A C 1
ATOM 682 O O . GLU A 1 87 ? 70.656 6.469 -3.340 1.00 67.12 87 GLU A O 1
#

Foldseek 3Di:
DPPVVCVVVVVVVVVVVVVVVVVVVVVVVVVVVVVVVVVVVVVVVVVVVQVVCCVVPVDGDDPDDPPVPPPPPVPVVVVVVVVPDDD

Sequence (87 aa):
MNGQRWITLGVVVLIILLLIALAMPAIQQAREAARRQTSKNNLKQIGLALHNYHDIYACFPPGGHHSPGRNGHARLDDEYHAVFKPE

Secondary structure (DSSP, 8-state):
--THHHHHHHHHHHHHHHHHHHHHHHHHHHHHHHHHHHHHHHHHHHHHHHHHHHHHHSSPPPS----TT--TTTTHHHHHHHHS---

pLDDT: mean 78.95, std 11.65, range [55.25, 94.19]

Radius of gyration: 32.68 Å; chains: 1; bounding box: 102×29×66 Å